Protein AF-A0A6B3E5C4-F1 (afdb_monomer)

Secondary structure (DSSP, 8-state):
-TTSSS-HHHHHHHHHHHHHHHHHHHHHHT-SS-----TT-S-TTHHHHTTSTTEE--SS--EEEETTEEE---EE-S--

Solvent-accessible surface area (backbone atoms only — not comparable to full-atom values): 5095 Å² total; per-residue (Å²): 80,98,82,67,84,42,55,66,71,61,46,53,53,50,48,52,55,50,28,50,54,45,41,53,53,40,59,76,71,65,57,93,74,88,64,58,76,57,82,88,54,91,41,90,62,54,57,52,44,77,75,40,64,33,47,45,81,63,93,80,56,68,42,82,72,57,91,91,42,66,44,67,72,67,40,81,78,56,73,118

Radius of gyration: 16.55 Å; Cα contacts (8 Å, |Δi|>4): 73; chains: 1; bounding box: 36×34×43 Å

Mean predicted aligned error: 4.51 Å

pLDDT: mean 92.77, std 6.49, range [61.09, 98.62]

Structure (mmCIF, N/CA/C/O backbone):
data_AF-A0A6B3E5C4-F1
#
_entry.id   AF-A0A6B3E5C4-F1
#
loop_
_atom_site.group_PDB
_atom_site.id
_atom_site.type_symbol
_atom_site.label_atom_id
_atom_site.label_alt_id
_atom_site.label_comp_id
_atom_site.label_asym_id
_atom_site.label_entity_id
_atom_site.label_seq_id
_atom_site.pdbx_PDB_ins_code
_atom_site.Cartn_x
_atom_site.Cartn_y
_atom_site.Cartn_z
_atom_site.occupancy
_atom_site.B_iso_or_equiv
_atom_site.auth_seq_id
_atom_site.auth_comp_id
_atom_site.auth_asym_id
_atom_site.auth_atom_id
_atom_site.pdbx_PDB_model_num
ATOM 1 N N . LEU A 1 1 ? 9.307 -13.842 5.236 1.00 61.09 1 LEU A N 1
ATOM 2 C CA . LEU A 1 1 ? 8.875 -13.898 3.829 1.00 61.09 1 LEU A CA 1
ATOM 3 C C . LEU A 1 1 ? 9.959 -13.368 2.881 1.00 61.09 1 LEU A C 1
ATOM 5 O O . LEU A 1 1 ? 10.776 -14.172 2.464 1.00 61.09 1 LEU A O 1
ATOM 9 N N . ARG A 1 2 ? 10.114 -12.056 2.624 1.00 66.94 2 ARG A N 1
ATOM 10 C CA . ARG A 1 2 ? 11.111 -11.538 1.639 1.00 66.94 2 ARG A CA 1
ATOM 11 C C . ARG A 1 2 ? 12.597 -11.676 2.008 1.00 66.94 2 ARG A C 1
ATOM 13 O O . ARG A 1 2 ? 13.439 -11.788 1.128 1.00 66.94 2 ARG A O 1
ATOM 20 N N . SER A 1 3 ? 12.931 -11.653 3.297 1.00 74.12 3 SER A N 1
ATOM 21 C CA . SER A 1 3 ? 14.300 -11.851 3.809 1.00 74.12 3 SER A CA 1
ATOM 22 C C . SER A 1 3 ? 14.497 -13.212 4.489 1.00 74.12 3 SER A C 1
ATOM 24 O O . SER A 1 3 ? 15.527 -13.431 5.120 1.00 74.12 3 SER A O 1
ATOM 26 N N . GLY A 1 4 ? 13.491 -14.098 4.422 1.00 78.00 4 GLY A N 1
ATOM 27 C CA . GLY A 1 4 ? 13.513 -15.431 5.042 1.00 78.00 4 GLY A CA 1
ATOM 28 C C . GLY A 1 4 ? 13.442 -15.478 6.577 1.00 78.00 4 GLY A C 1
ATOM 29 O O . GLY A 1 4 ? 13.495 -16.558 7.142 1.00 78.00 4 GLY A O 1
ATOM 30 N N . ARG A 1 5 ? 13.317 -14.340 7.275 1.00 83.31 5 ARG A N 1
ATOM 31 C CA . ARG A 1 5 ? 13.418 -14.274 8.754 1.00 83.31 5 ARG A CA 1
ATOM 32 C C . ARG A 1 5 ? 12.133 -14.572 9.536 1.00 83.31 5 ARG A C 1
ATOM 34 O O . ARG A 1 5 ? 12.177 -14.648 10.755 1.00 83.31 5 ARG A O 1
ATOM 41 N N . VAL A 1 6 ? 11.001 -14.653 8.849 1.00 86.00 6 VAL A N 1
ATOM 42 C CA . VAL A 1 6 ? 9.667 -14.915 9.414 1.00 86.00 6 VAL A CA 1
ATOM 43 C C . VAL A 1 6 ? 8.956 -15.817 8.414 1.00 86.00 6 VAL A C 1
ATOM 45 O O . VAL A 1 6 ? 9.121 -15.607 7.204 1.00 86.00 6 VAL A O 1
ATOM 48 N N . ASP A 1 7 ? 8.227 -16.811 8.894 1.00 90.81 7 ASP A N 1
ATOM 49 C CA . ASP A 1 7 ? 7.356 -17.643 8.069 1.00 90.81 7 ASP A CA 1
ATOM 50 C C . ASP A 1 7 ? 6.063 -16.894 7.698 1.00 90.81 7 ASP A C 1
ATOM 52 O O . ASP A 1 7 ? 5.895 -15.711 7.998 1.00 90.81 7 ASP A O 1
ATOM 56 N N . GLU A 1 8 ? 5.191 -17.554 6.946 1.00 89.88 8 GLU A N 1
ATOM 57 C 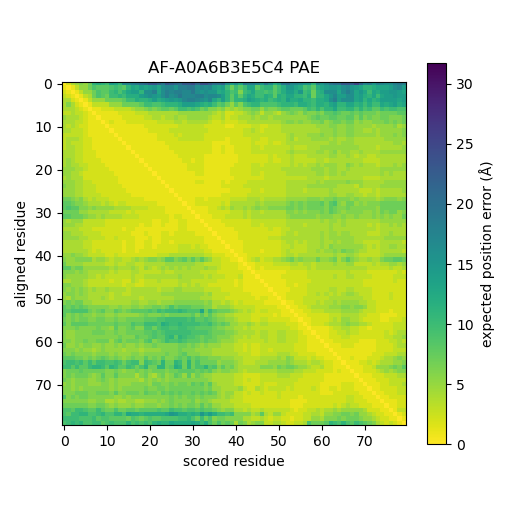CA . GLU A 1 8 ? 3.919 -16.981 6.499 1.00 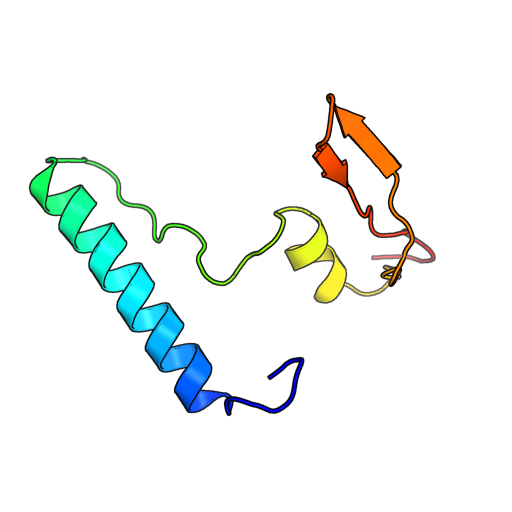89.88 8 GLU A CA 1
ATOM 58 C C . GLU A 1 8 ? 2.959 -16.791 7.670 1.00 89.88 8 GLU A C 1
ATOM 60 O O . GLU A 1 8 ? 2.535 -15.673 7.936 1.00 89.88 8 GLU A O 1
ATOM 65 N N . ALA A 1 9 ? 2.766 -17.831 8.483 1.00 92.69 9 ALA A N 1
ATOM 66 C CA . ALA A 1 9 ? 1.922 -17.763 9.672 1.00 92.69 9 ALA A CA 1
ATOM 67 C C . ALA A 1 9 ? 2.354 -16.654 10.653 1.00 92.69 9 ALA A C 1
ATOM 69 O O . ALA A 1 9 ? 1.518 -15.952 11.225 1.00 92.69 9 ALA A O 1
ATOM 70 N N . GLY A 1 10 ? 3.662 -16.466 10.848 1.00 93.75 10 GLY A N 1
ATOM 71 C CA . GLY A 1 10 ? 4.194 -15.393 11.680 1.00 93.75 10 GLY A CA 1
ATOM 72 C C . GLY A 1 10 ? 4.024 -14.003 11.069 1.00 93.75 10 GLY A C 1
ATOM 73 O O . GLY A 1 10 ? 3.947 -13.026 11.810 1.00 93.75 10 GLY A O 1
ATOM 74 N N . TYR A 1 11 ? 3.964 -13.886 9.742 1.00 93.19 11 TYR A N 1
ATOM 75 C CA . TYR A 1 11 ? 3.627 -12.630 9.077 1.00 93.19 11 TYR A CA 1
ATOM 76 C C . TYR A 1 11 ? 2.133 -12.322 9.210 1.00 93.19 11 TYR A C 1
ATOM 78 O O . TYR A 1 11 ? 1.793 -11.235 9.674 1.00 93.19 11 TYR A O 1
ATOM 86 N N . ASP A 1 12 ? 1.268 -13.291 8.913 1.00 94.56 12 ASP A N 1
ATOM 87 C CA . ASP A 1 12 ? -0.189 -13.132 8.955 1.00 94.56 12 ASP A CA 1
ATOM 88 C C . ASP A 1 12 ? -0.672 -12.739 10.347 1.00 94.56 12 ASP A C 1
ATOM 90 O O . ASP A 1 12 ? -1.445 -11.794 10.499 1.00 94.56 12 ASP A O 1
ATOM 94 N N . LYS A 1 13 ? -0.130 -13.385 11.387 1.00 95.88 13 LYS A N 1
ATOM 95 C CA . LYS A 1 13 ? -0.434 -13.025 12.774 1.00 95.88 13 LYS A CA 1
ATOM 96 C C . LYS A 1 13 ? -0.080 -11.571 13.085 1.00 95.88 13 LYS A C 1
ATOM 98 O O . LYS A 1 13 ? -0.830 -10.886 13.770 1.00 95.88 13 LYS A O 1
ATOM 103 N N . ARG A 1 14 ? 1.063 -11.086 12.590 1.00 95.56 14 ARG A N 1
ATOM 104 C CA . ARG A 1 14 ? 1.468 -9.690 12.812 1.00 95.56 14 ARG A CA 1
ATOM 105 C C . ARG A 1 14 ? 0.541 -8.729 12.085 1.00 95.56 14 ARG A C 1
ATOM 107 O O . ARG A 1 14 ? 0.182 -7.718 12.667 1.00 95.56 14 ARG A O 1
ATOM 114 N N . ILE A 1 15 ? 0.139 -9.047 10.857 1.00 96.44 15 ILE A N 1
ATOM 115 C CA . ILE A 1 15 ? -0.848 -8.249 10.123 1.00 96.44 15 ILE A CA 1
ATOM 116 C C . ILE A 1 15 ? -2.176 -8.197 10.887 1.00 96.44 15 ILE A C 1
ATOM 118 O O . ILE A 1 15 ? -2.717 -7.112 11.076 1.00 96.44 15 ILE A O 1
ATOM 122 N N . GLU A 1 16 ? -2.662 -9.328 11.401 1.00 97.44 16 GLU A N 1
ATOM 123 C CA . GLU A 1 16 ? -3.880 -9.371 12.217 1.00 97.44 16 GLU A CA 1
ATOM 124 C C . GLU A 1 16 ? -3.767 -8.492 13.476 1.00 97.44 16 GLU A C 1
ATOM 126 O O . GLU A 1 16 ? -4.680 -7.718 13.779 1.00 97.44 16 GLU A O 1
ATOM 131 N N . ASP A 1 17 ? -2.638 -8.572 14.186 1.00 97.94 17 ASP A N 1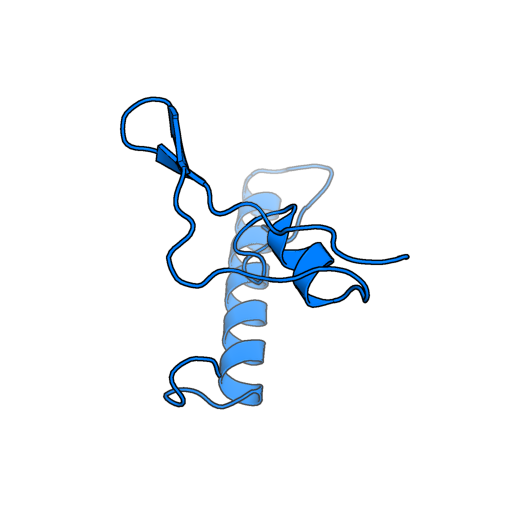
ATOM 132 C CA . ASP A 1 17 ? -2.386 -7.783 15.396 1.00 97.94 17 ASP A CA 1
ATOM 133 C C . ASP A 1 17 ? -2.330 -6.267 15.105 1.00 97.94 17 ASP A C 1
ATOM 135 O O . ASP A 1 17 ? -2.816 -5.474 15.915 1.00 97.94 17 ASP A O 1
ATOM 139 N N . GLU A 1 18 ? -1.774 -5.847 13.963 1.00 98.00 18 GLU A N 1
ATOM 140 C CA . GLU A 1 18 ? -1.759 -4.437 13.531 1.00 98.00 18 GLU A CA 1
ATOM 141 C C . GLU A 1 18 ? -3.167 -3.946 13.157 1.00 98.00 18 GLU A C 1
ATOM 143 O O . GLU A 1 18 ? -3.599 -2.886 13.618 1.00 98.00 18 GLU A O 1
ATOM 148 N N . ILE A 1 19 ? -3.926 -4.740 12.390 1.00 98.31 19 ILE A N 1
ATOM 149 C CA . ILE A 1 19 ? -5.315 -4.409 12.029 1.00 98.31 19 ILE A CA 1
ATOM 150 C C . ILE A 1 19 ? -6.162 -4.245 13.292 1.00 98.31 19 ILE A C 1
ATOM 152 O O . ILE A 1 19 ? -6.926 -3.286 13.401 1.00 98.31 19 ILE A O 1
ATOM 156 N N . ARG A 1 20 ? -6.004 -5.145 14.271 1.00 98.31 20 ARG A N 1
ATOM 157 C CA . ARG A 1 20 ? -6.725 -5.073 15.547 1.00 98.31 20 ARG A CA 1
ATOM 158 C C . ARG A 1 20 ? -6.446 -3.762 16.278 1.00 98.31 20 ARG A C 1
ATOM 160 O O . ARG A 1 20 ? -7.388 -3.117 16.722 1.00 98.31 20 ARG A O 1
ATOM 167 N N . GLN A 1 21 ? -5.181 -3.353 16.372 1.00 98.31 21 GLN A N 1
ATOM 168 C CA . GLN A 1 21 ? -4.803 -2.091 17.019 1.00 98.31 21 GLN A CA 1
ATOM 169 C C . GLN A 1 21 ? -5.418 -0.878 16.314 1.00 98.31 21 GLN A C 1
ATOM 171 O O . GLN A 1 21 ? -5.972 0.005 16.969 1.00 98.31 21 GLN A O 1
ATOM 176 N N . VAL A 1 22 ? -5.354 -0.853 14.981 1.00 98.25 22 VAL A N 1
ATOM 177 C CA . VAL A 1 22 ? -5.912 0.235 14.169 1.00 98.25 22 VAL A CA 1
ATOM 178 C C . VAL A 1 22 ? -7.430 0.312 14.327 1.00 98.25 22 VAL A C 1
ATOM 180 O O . VAL A 1 22 ? -7.973 1.403 14.486 1.00 98.25 22 VAL A O 1
ATOM 183 N N . VAL A 1 23 ? -8.129 -0.824 14.316 1.00 98.31 23 VAL A N 1
ATOM 184 C CA . VAL A 1 23 ? -9.583 -0.879 14.531 1.00 98.31 23 VAL A CA 1
ATOM 185 C C . VAL A 1 23 ? -9.950 -0.400 15.935 1.00 98.31 23 VAL A C 1
ATOM 187 O O . VAL A 1 23 ? -10.777 0.500 16.047 1.00 98.31 23 VAL A O 1
ATOM 190 N N . SER A 1 24 ? -9.292 -0.901 16.988 1.00 98.25 24 SER A N 1
ATOM 191 C CA . SER A 1 24 ? -9.589 -0.484 18.367 1.00 98.25 24 SER A CA 1
ATOM 192 C C . SER A 1 24 ? -9.384 1.017 18.584 1.00 98.25 24 SER A C 1
ATOM 194 O O . SER A 1 24 ? -10.219 1.667 19.206 1.00 98.25 24 SER A O 1
ATOM 196 N N . PHE A 1 25 ? -8.337 1.608 18.001 1.00 98.38 25 PHE A N 1
ATOM 197 C CA . PHE A 1 25 ? -8.142 3.061 18.047 1.00 98.38 25 PHE A CA 1
ATOM 198 C C . PHE A 1 25 ? -9.281 3.834 17.356 1.00 98.38 25 PHE A C 1
ATOM 200 O O . PHE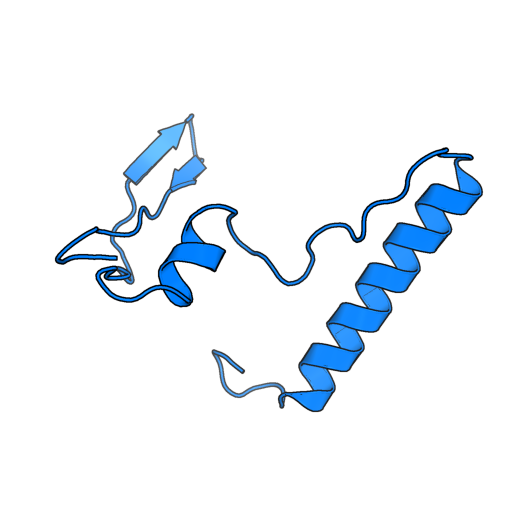 A 1 25 ? -9.728 4.878 17.837 1.00 98.38 25 PHE A O 1
ATOM 207 N N . GLN A 1 26 ? -9.770 3.341 16.218 1.00 98.62 26 GLN A N 1
ATOM 208 C CA . GLN A 1 26 ? -10.872 3.995 15.512 1.00 98.62 26 GLN A CA 1
ATOM 209 C C . GLN A 1 26 ? -12.196 3.890 16.285 1.00 98.62 26 GLN A C 1
ATOM 211 O O . GLN A 1 26 ? -12.966 4.849 16.311 1.00 98.62 26 GLN A O 1
ATOM 216 N N . GLU A 1 27 ? -12.432 2.765 16.964 1.00 98.19 27 GLU A N 1
ATOM 217 C CA . GLU A 1 27 ? -13.583 2.583 17.856 1.00 98.19 27 GLU A CA 1
ATOM 218 C C . GLU A 1 27 ? -13.522 3.547 19.052 1.00 98.19 27 GLU A C 1
ATOM 220 O O . GLU A 1 27 ? -14.507 4.222 19.352 1.00 98.19 27 GLU A O 1
ATOM 225 N N . GLU A 1 28 ? -12.356 3.681 19.694 1.00 98.38 28 GLU A N 1
ATOM 226 C CA . GLU A 1 28 ? -12.139 4.617 20.809 1.00 98.38 28 GLU A CA 1
ATOM 227 C C . GLU A 1 28 ? -12.336 6.086 20.407 1.00 98.38 28 GLU A C 1
ATOM 229 O O . GLU A 1 28 ? -12.795 6.901 21.210 1.00 98.38 28 GLU A O 1
ATOM 234 N N . THR A 1 29 ? -12.002 6.435 19.163 1.00 97.94 29 THR A N 1
ATOM 235 C CA . THR A 1 29 ? -12.164 7.798 18.628 1.00 97.94 29 THR A CA 1
ATOM 236 C C . THR A 1 29 ? -13.572 8.090 18.110 1.00 97.94 29 THR A C 1
ATOM 238 O O . THR A 1 29 ? -13.877 9.248 17.822 1.00 97.94 29 THR A O 1
ATOM 241 N N . GLY A 1 30 ? -14.446 7.079 18.046 1.00 97.88 30 GLY A N 1
ATOM 242 C CA . GLY A 1 30 ? -15.841 7.228 17.636 1.00 97.88 30 GLY A CA 1
ATOM 243 C C . GLY A 1 30 ? -16.033 7.419 16.130 1.00 97.88 30 GLY A C 1
ATOM 244 O O . GLY A 1 30 ? -16.946 8.136 15.729 1.00 97.88 30 GLY A O 1
ATOM 245 N N . LEU A 1 31 ? -15.170 6.825 15.296 1.00 98.06 31 LEU A N 1
ATOM 246 C CA . LEU A 1 31 ? -15.318 6.872 13.838 1.00 98.06 31 LEU A CA 1
ATOM 247 C C . LEU A 1 31 ? -16.499 6.015 13.359 1.00 98.06 31 LEU A C 1
ATOM 249 O O . LEU A 1 31 ? -16.660 4.871 13.774 1.00 98.06 31 LEU A O 1
ATOM 253 N N . ASP A 1 32 ? -17.291 6.552 12.428 1.00 97.81 32 ASP A N 1
ATOM 254 C CA . ASP A 1 32 ? -18.494 5.880 11.911 1.00 97.81 32 ASP A CA 1
ATOM 255 C C . ASP A 1 32 ? -18.191 4.776 10.885 1.00 97.81 32 ASP A C 1
ATOM 257 O O . ASP A 1 32 ? -18.969 3.837 10.710 1.00 97.81 32 ASP A O 1
ATOM 261 N N . VAL A 1 33 ? -17.073 4.902 10.164 1.00 97.75 33 VAL A N 1
ATOM 262 C CA . VAL A 1 33 ? -16.645 3.961 9.123 1.00 97.75 33 VAL A CA 1
ATOM 263 C C . VAL A 1 33 ? -15.170 3.656 9.323 1.00 97.75 33 VAL A C 1
ATOM 265 O O . VAL A 1 33 ? -14.334 4.558 9.295 1.00 97.75 33 VAL A O 1
ATOM 268 N N . LEU A 1 34 ? -14.862 2.376 9.522 1.00 97.81 34 LEU A N 1
ATOM 269 C CA . LEU A 1 34 ? -13.527 1.912 9.882 1.00 97.81 34 LEU A CA 1
ATOM 270 C C . LEU A 1 34 ? -12.736 1.465 8.649 1.00 97.81 34 LEU A C 1
ATOM 272 O O . LEU A 1 34 ? -13.297 0.974 7.667 1.00 97.81 34 LEU A O 1
ATOM 276 N N . VAL A 1 35 ? -11.413 1.569 8.737 1.00 97.94 35 VAL A N 1
ATOM 277 C CA . VAL A 1 35 ? -10.459 1.026 7.761 1.00 97.94 35 VAL A CA 1
ATOM 278 C C . VAL A 1 35 ? -9.397 0.186 8.468 1.00 97.94 35 VAL A C 1
ATOM 280 O O . VAL A 1 35 ? -9.047 0.444 9.610 1.00 97.94 35 VAL A O 1
ATOM 283 N N . HIS A 1 36 ? -8.830 -0.817 7.803 1.00 97.25 36 HIS A N 1
ATOM 284 C CA . HIS A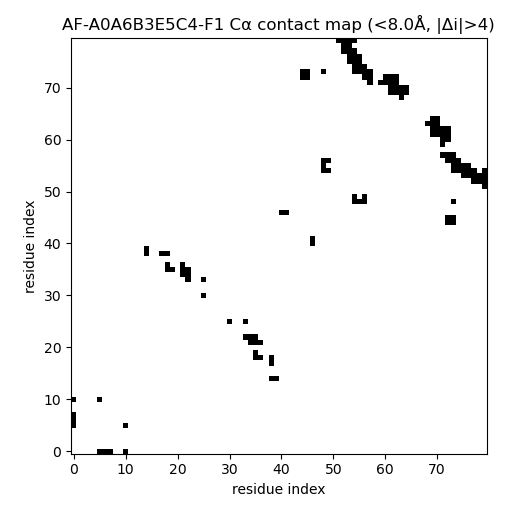 1 36 ? -7.822 -1.696 8.423 1.00 97.25 36 HIS A CA 1
ATOM 285 C C . HIS A 1 36 ? -6.398 -1.104 8.502 1.00 97.25 36 HIS A C 1
ATOM 287 O O . HIS A 1 36 ? -5.516 -1.724 9.083 1.00 97.25 36 HIS A O 1
ATOM 293 N N . GLY A 1 37 ? -6.153 0.064 7.893 1.00 96.62 37 GLY A N 1
ATOM 294 C CA . GLY A 1 37 ? -4.839 0.724 7.890 1.00 96.62 37 GLY A CA 1
ATOM 295 C C . GLY A 1 37 ? -3.819 0.249 6.843 1.00 96.62 37 GLY A C 1
ATOM 296 O O . GLY A 1 37 ? -2.740 0.825 6.789 1.00 96.62 37 GLY A O 1
ATOM 297 N N . GLU A 1 38 ? -4.145 -0.745 6.006 1.00 96.25 38 GLU A N 1
ATOM 298 C CA . GLU A 1 38 ? -3.271 -1.268 4.933 1.00 96.25 38 GLU A CA 1
ATOM 299 C C . GLU A 1 38 ? -1.862 -1.726 5.398 1.00 96.25 38 GLU A C 1
ATOM 301 O O . GLU A 1 38 ? -0.883 -1.488 4.683 1.00 96.25 38 GLU A O 1
ATOM 306 N N . PRO A 1 39 ? -1.695 -2.390 6.565 1.00 95.25 39 PRO A N 1
ATOM 307 C CA . PRO A 1 39 ? -0.367 -2.756 7.079 1.00 95.25 39 PRO A CA 1
ATOM 308 C C . PRO A 1 39 ? 0.391 -3.745 6.177 1.00 95.25 39 PRO A C 1
ATOM 310 O O . PRO A 1 39 ? 1.618 -3.856 6.254 1.00 95.25 39 PRO A O 1
ATOM 313 N N . GLU A 1 40 ? -0.319 -4.471 5.314 1.00 93.00 40 GLU A N 1
ATOM 314 C CA . GLU A 1 40 ? 0.248 -5.409 4.352 1.00 93.00 40 GLU A CA 1
ATOM 315 C C . GLU A 1 40 ? 0.753 -4.733 3.064 1.00 93.00 40 GLU A C 1
ATOM 317 O O . GLU A 1 40 ? 1.522 -5.338 2.308 1.00 93.00 40 GLU A O 1
ATOM 322 N N . ARG A 1 41 ? 0.361 -3.475 2.805 1.00 91.00 41 ARG A N 1
ATOM 323 C CA . ARG A 1 41 ? 0.651 -2.768 1.550 1.00 91.00 41 ARG A CA 1
ATOM 324 C C . ARG A 1 41 ? 1.721 -1.712 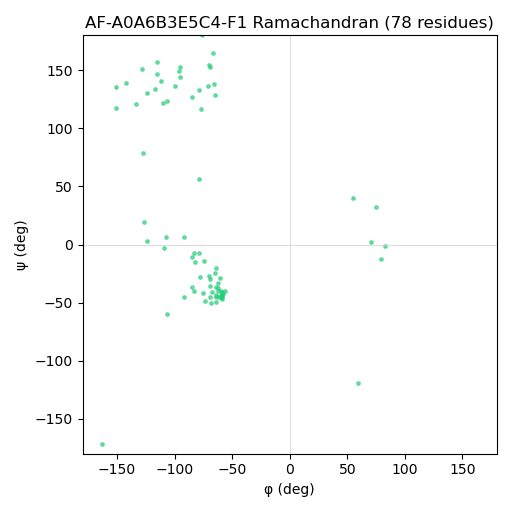1.755 1.00 91.00 41 ARG A C 1
ATOM 326 O O . ARG A 1 41 ? 1.587 -0.786 2.541 1.00 91.00 41 ARG A O 1
ATOM 333 N N . ASN A 1 42 ? 2.794 -1.825 0.982 1.00 83.69 42 ASN A N 1
ATOM 334 C CA . ASN A 1 42 ? 3.883 -0.850 1.025 1.00 83.69 42 ASN A CA 1
ATOM 335 C C . ASN A 1 42 ? 3.630 0.370 0.123 1.00 83.69 42 ASN A C 1
ATOM 337 O O . ASN A 1 42 ? 4.041 1.479 0.441 1.00 83.69 42 ASN A O 1
ATOM 341 N N . ASP A 1 43 ? 3.006 0.153 -1.034 1.00 89.38 43 ASP A N 1
ATOM 342 C CA . ASP A 1 43 ? 2.669 1.193 -2.005 1.00 89.38 43 ASP A CA 1
ATOM 343 C C . ASP A 1 43 ? 1.421 0.761 -2.777 1.00 89.38 43 ASP A C 1
ATOM 345 O O . ASP A 1 43 ? 1.317 -0.395 -3.201 1.00 89.38 43 ASP A O 1
ATOM 349 N N . MET A 1 44 ? 0.482 1.692 -2.952 1.00 90.88 44 MET A N 1
ATOM 350 C CA . MET A 1 44 ? -0.828 1.408 -3.536 1.00 90.88 44 MET A CA 1
ATOM 351 C C . MET A 1 44 ? -0.763 0.959 -4.999 1.00 90.88 44 MET A C 1
ATOM 353 O O . MET A 1 44 ? -1.673 0.278 -5.439 1.00 90.88 44 MET A O 1
ATOM 357 N N . VAL A 1 45 ? 0.277 1.316 -5.762 1.00 91.44 45 VAL A N 1
ATOM 358 C CA . VAL A 1 45 ? 0.433 0.894 -7.165 1.00 91.44 45 VAL A CA 1
ATOM 359 C C . VAL A 1 45 ? 1.249 -0.390 -7.233 1.00 91.44 45 VAL A C 1
ATOM 361 O O . VAL A 1 45 ? 0.883 -1.333 -7.935 1.00 91.44 45 VAL A O 1
ATOM 364 N N . GLN A 1 46 ? 2.346 -0.449 -6.479 1.00 88.31 46 GLN A N 1
ATOM 365 C CA . GLN A 1 46 ? 3.230 -1.608 -6.479 1.00 88.31 46 GLN A CA 1
ATOM 366 C C . GLN A 1 46 ? 2.517 -2.874 -5.986 1.00 88.31 46 GLN A C 1
ATOM 368 O O . GLN A 1 46 ? 2.761 -3.946 -6.531 1.00 88.31 46 GLN A O 1
ATOM 373 N N . TYR A 1 47 ? 1.633 -2.757 -4.988 1.00 90.44 47 TYR A N 1
ATOM 374 C CA . TYR A 1 47 ? 0.887 -3.895 -4.450 1.00 90.44 47 TYR A CA 1
ATOM 375 C C . TYR A 1 47 ? 0.049 -4.608 -5.521 1.00 90.44 47 TYR A C 1
ATOM 377 O O . TYR A 1 47 ? 0.052 -5.836 -5.575 1.00 90.44 47 TYR A O 1
ATOM 385 N N . PHE A 1 48 ? -0.624 -3.856 -6.399 1.00 92.44 48 PHE A N 1
ATOM 386 C CA . PHE A 1 48 ? -1.385 -4.444 -7.505 1.00 92.44 48 PHE A CA 1
ATOM 387 C C . PHE A 1 48 ? -0.477 -4.928 -8.630 1.00 92.44 48 PHE A C 1
ATOM 389 O O . PHE A 1 48 ? -0.681 -6.022 -9.139 1.00 92.44 48 PHE A O 1
ATOM 396 N N . ALA A 1 49 ? 0.551 -4.156 -8.991 1.00 90.31 49 ALA A N 1
ATOM 397 C CA . ALA A 1 49 ? 1.472 -4.542 -10.059 1.00 90.31 49 ALA A CA 1
ATOM 398 C C . ALA A 1 49 ? 2.209 -5.863 -9.770 1.00 90.31 49 ALA A C 1
ATOM 400 O O . ALA A 1 49 ? 2.560 -6.576 -10.698 1.00 90.31 49 ALA A O 1
ATOM 401 N N . GLU A 1 50 ? 2.441 -6.211 -8.500 1.00 88.69 50 GLU A N 1
ATOM 402 C CA . GLU A 1 50 ? 3.030 -7.503 -8.113 1.00 88.69 50 GLU A CA 1
ATOM 403 C C . GLU A 1 50 ? 2.058 -8.695 -8.239 1.00 88.69 50 GLU A C 1
ATOM 405 O O . GLU A 1 50 ? 2.504 -9.839 -8.190 1.00 88.69 50 GLU A O 1
ATOM 410 N N . GLN A 1 51 ? 0.756 -8.441 -8.389 1.00 90.88 51 GLN A N 1
ATOM 411 C CA . GLN A 1 51 ? -0.304 -9.454 -8.497 1.00 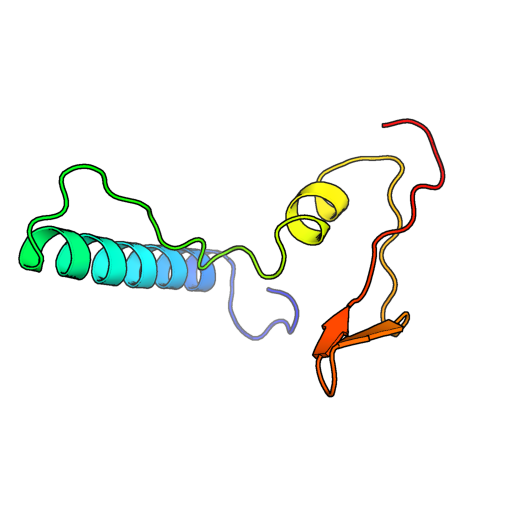90.88 51 GLN A CA 1
ATOM 412 C C . GLN A 1 51 ? -0.902 -9.554 -9.908 1.00 90.88 51 GLN A C 1
ATOM 414 O O . GLN A 1 51 ? -1.776 -10.387 -10.139 1.00 90.88 51 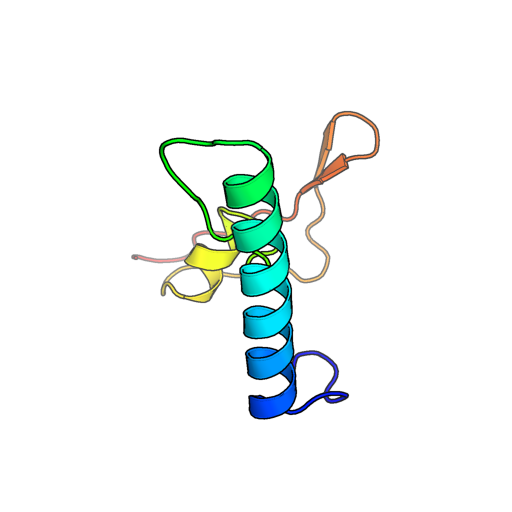GLN A O 1
ATOM 419 N N . LEU A 1 52 ? -0.464 -8.699 -10.832 1.00 93.00 52 LEU A N 1
ATOM 420 C CA . LEU A 1 52 ? -0.945 -8.644 -12.207 1.00 93.00 52 LEU A CA 1
ATOM 421 C C . LEU A 1 52 ? 0.148 -9.101 -13.170 1.00 93.00 52 LEU A C 1
ATOM 423 O O . LEU A 1 52 ? 1.320 -8.747 -13.012 1.00 93.00 52 LEU A O 1
ATOM 427 N N . ASP A 1 53 ? -0.255 -9.842 -14.198 1.00 92.56 53 ASP A N 1
ATOM 428 C CA . ASP A 1 53 ? 0.612 -10.139 -15.331 1.00 92.56 53 ASP A CA 1
ATOM 429 C C . ASP A 1 53 ? 0.928 -8.854 -16.126 1.00 92.56 53 ASP A C 1
ATOM 431 O O . ASP A 1 53 ? 0.336 -7.791 -15.928 1.00 92.56 53 ASP A O 1
ATOM 435 N N . GLY A 1 54 ? 1.948 -8.916 -16.985 1.00 92.06 54 GLY A N 1
ATOM 436 C CA . GLY A 1 54 ? 2.350 -7.786 -17.832 1.00 92.06 54 GLY A CA 1
ATOM 437 C C . GLY A 1 54 ? 3.189 -6.708 -17.134 1.00 92.06 54 GLY A C 1
ATOM 438 O O . GLY A 1 54 ? 3.812 -5.893 -17.820 1.00 92.06 54 GLY A O 1
ATOM 439 N N . TYR A 1 55 ? 3.295 -6.719 -15.801 1.00 94.81 55 TYR A N 1
ATOM 440 C CA . TYR A 1 55 ? 4.144 -5.795 -15.046 1.00 94.81 55 TYR A CA 1
ATOM 441 C C . TYR A 1 55 ? 5.525 -6.367 -14.704 1.00 94.81 55 TYR A C 1
ATOM 443 O O . TYR A 1 55 ? 5.699 -7.533 -14.361 1.00 94.81 55 TYR A O 1
ATOM 451 N N . LEU A 1 56 ? 6.532 -5.493 -14.732 1.00 91.44 56 LEU A N 1
ATOM 452 C CA . LEU A 1 56 ? 7.891 -5.762 -14.274 1.00 91.44 56 LEU A CA 1
ATOM 453 C C . LEU A 1 56 ? 8.245 -4.847 -13.097 1.00 91.44 56 LEU A C 1
ATOM 455 O O . LEU A 1 56 ? 8.051 -3.629 -13.146 1.00 91.44 56 LEU A O 1
ATOM 459 N N . ALA A 1 57 ? 8.835 -5.426 -12.051 1.00 87.75 57 ALA A N 1
ATOM 460 C CA . ALA A 1 57 ? 9.339 -4.690 -10.896 1.00 87.75 57 ALA A CA 1
ATOM 461 C C . ALA A 1 57 ? 10.859 -4.486 -10.986 1.00 87.75 57 ALA A C 1
ATOM 463 O O . ALA A 1 57 ? 11.620 -5.409 -11.280 1.00 87.75 57 ALA A O 1
ATOM 464 N N . THR A 1 58 ? 11.328 -3.277 -10.672 1.00 90.19 58 THR A N 1
ATOM 465 C CA . THR A 1 58 ? 12.765 -2.981 -10.600 1.00 90.19 58 THR A CA 1
ATOM 466 C C . THR A 1 58 ? 13.273 -3.093 -9.160 1.00 90.19 58 THR A C 1
ATOM 468 O O . THR A 1 58 ? 12.554 -2.810 -8.203 1.00 90.19 58 THR A O 1
ATOM 471 N N . ARG A 1 59 ? 14.543 -3.478 -8.966 1.00 86.94 59 ARG A N 1
ATOM 472 C CA . ARG A 1 59 ? 15.166 -3.477 -7.625 1.00 86.94 59 ARG A CA 1
ATOM 473 C C . ARG A 1 59 ? 15.703 -2.098 -7.228 1.00 86.94 59 ARG A C 1
ATOM 475 O O . ARG A 1 59 ? 15.543 -1.703 -6.078 1.00 86.94 59 ARG A O 1
ATOM 482 N N . HIS A 1 60 ? 16.313 -1.380 -8.173 1.00 92.69 60 HIS A N 1
ATOM 483 C CA . HIS A 1 60 ? 16.980 -0.088 -7.950 1.00 92.69 60 HIS A CA 1
ATOM 484 C C . HIS A 1 60 ? 16.492 1.024 -8.898 1.00 92.69 60 HIS A C 1
ATOM 486 O O . HIS A 1 60 ? 17.198 2.010 -9.086 1.00 92.69 60 HIS A O 1
ATOM 492 N N . GLY A 1 61 ? 15.312 0.879 -9.514 1.00 92.69 61 GLY A N 1
ATOM 493 C CA . GLY A 1 61 ? 14.736 1.881 -10.422 1.00 92.69 61 GLY A CA 1
ATOM 494 C C . GLY A 1 61 ? 14.098 3.050 -9.674 1.00 92.69 61 GLY A C 1
ATOM 495 O O . GLY A 1 61 ? 12.904 3.298 -9.813 1.00 92.69 61 GLY A O 1
ATOM 496 N N . TRP A 1 62 ? 14.881 3.717 -8.828 1.00 95.25 62 TRP A N 1
ATOM 497 C CA . TRP A 1 62 ? 14.429 4.848 -8.029 1.00 95.25 62 TRP A CA 1
ATOM 498 C C . TRP A 1 62 ? 14.369 6.118 -8.870 1.00 95.25 62 TRP A C 1
ATOM 500 O O . TRP A 1 62 ? 15.330 6.465 -9.555 1.00 95.25 62 TRP A O 1
ATOM 510 N N . VAL A 1 63 ? 13.259 6.839 -8.757 1.00 95.50 63 VAL A N 1
ATOM 511 C CA . VAL A 1 63 ? 13.065 8.154 -9.370 1.00 95.50 63 VAL A CA 1
ATOM 512 C C . VAL A 1 63 ? 12.697 9.140 -8.269 1.00 95.50 63 VAL A C 1
ATOM 514 O O . VAL A 1 63 ? 11.830 8.861 -7.437 1.00 95.50 63 VAL A O 1
ATOM 517 N N . GLN A 1 64 ? 13.384 10.282 -8.223 1.00 96.69 64 GLN A N 1
ATOM 518 C CA . GLN A 1 64 ? 13.060 11.344 -7.272 1.00 96.69 64 GLN A CA 1
ATOM 519 C C . GLN A 1 64 ? 11.670 11.902 -7.597 1.00 96.69 64 GLN A C 1
ATOM 521 O O . GLN A 1 64 ? 11.400 12.253 -8.742 1.00 96.69 64 GLN A O 1
ATOM 526 N N . SER A 1 65 ? 10.800 11.977 -6.589 1.00 95.25 65 SER A N 1
ATOM 527 C CA . SER A 1 65 ? 9.434 12.486 -6.743 1.00 95.25 65 SER A CA 1
ATOM 528 C C . SER A 1 65 ? 9.292 13.870 -6.112 1.00 95.25 65 SER A C 1
ATOM 530 O O . SER A 1 65 ? 9.026 14.845 -6.810 1.00 95.25 65 SER A O 1
ATOM 532 N N . TYR A 1 66 ? 9.544 13.994 -4.803 1.00 96.19 66 TYR A N 1
ATOM 533 C CA . TYR A 1 66 ? 9.422 15.275 -4.102 1.00 96.19 66 TYR A CA 1
ATOM 534 C C . TYR A 1 66 ? 10.380 15.374 -2.911 1.00 96.19 66 TYR A C 1
ATOM 536 O O . TYR A 1 66 ? 10.278 14.611 -1.947 1.00 96.19 66 TYR A O 1
ATOM 544 N N . GLY A 1 67 ? 11.316 16.328 -2.956 1.00 96.56 67 GLY A N 1
ATOM 545 C CA . GLY A 1 67 ? 12.341 16.492 -1.922 1.00 96.56 67 GLY A CA 1
ATOM 546 C C . GLY A 1 67 ? 13.199 15.231 -1.784 1.00 96.56 67 GLY A C 1
ATOM 547 O O . GLY A 1 67 ? 13.839 14.805 -2.742 1.00 96.56 67 GLY A O 1
ATOM 548 N N . THR A 1 68 ? 13.193 14.617 -0.602 1.00 95.62 68 THR A N 1
ATOM 549 C CA . THR A 1 68 ? 13.881 13.343 -0.325 1.00 95.62 68 THR A CA 1
ATOM 550 C C . THR A 1 68 ? 12.993 12.111 -0.531 1.00 95.62 68 THR A C 1
ATOM 552 O O . THR A 1 68 ? 13.420 11.000 -0.221 1.00 95.62 68 THR A O 1
ATOM 555 N N . ARG A 1 69 ? 11.765 12.273 -1.052 1.00 93.94 69 ARG A N 1
ATOM 556 C CA . ARG A 1 69 ? 10.875 11.154 -1.389 1.00 93.94 69 ARG A CA 1
ATOM 557 C C . ARG A 1 69 ? 11.196 10.616 -2.780 1.00 93.94 69 ARG A C 1
ATOM 559 O O . ARG A 1 69 ? 11.175 11.359 -3.764 1.00 93.94 69 ARG A O 1
ATOM 566 N N . TYR A 1 70 ? 11.429 9.312 -2.846 1.00 94.44 70 TYR A N 1
ATOM 567 C CA . TYR A 1 70 ? 11.672 8.566 -4.075 1.00 94.44 70 TYR A CA 1
ATOM 568 C C . TYR A 1 70 ? 10.545 7.568 -4.294 1.00 94.44 70 TYR A C 1
ATOM 570 O O . TYR A 1 70 ? 9.999 7.018 -3.340 1.00 94.44 70 TYR A O 1
ATOM 578 N N . VAL A 1 71 ? 10.227 7.329 -5.559 1.00 92.00 71 VAL A N 1
ATOM 579 C CA . VAL A 1 71 ? 9.284 6.298 -5.988 1.00 92.00 71 VAL A CA 1
ATOM 580 C C . VAL A 1 71 ? 10.021 5.245 -6.798 1.00 92.00 71 VAL A C 1
ATOM 582 O O . VAL A 1 71 ? 11.088 5.505 -7.362 1.00 92.00 71 VAL A O 1
ATOM 585 N N . ARG A 1 72 ? 9.447 4.048 -6.855 1.00 93.25 72 ARG A N 1
ATOM 586 C CA . ARG A 1 72 ? 9.960 2.936 -7.651 1.00 93.25 72 ARG A CA 1
ATOM 587 C C . ARG A 1 72 ? 8.830 2.401 -8.530 1.00 93.25 72 ARG A C 1
ATOM 589 O O . ARG A 1 72 ? 8.194 1.417 -8.154 1.00 93.25 72 ARG A O 1
ATOM 596 N N . PRO A 1 73 ? 8.526 3.087 -9.644 1.00 92.31 73 PRO A N 1
ATOM 597 C CA . PRO A 1 73 ? 7.365 2.760 -10.455 1.00 92.31 73 PRO A CA 1
ATOM 598 C C . PRO A 1 73 ? 7.520 1.368 -11.092 1.00 92.31 73 PRO A C 1
ATOM 600 O O . PRO A 1 73 ? 8.617 1.031 -11.557 1.00 92.31 73 PRO A O 1
ATOM 603 N N . PRO A 1 74 ? 6.453 0.552 -11.120 1.00 93.19 74 PRO A N 1
ATOM 604 C CA . PRO A 1 74 ? 6.436 -0.669 -11.913 1.00 93.19 74 PRO A CA 1
ATOM 605 C C . PRO A 1 74 ? 6.381 -0.324 -13.410 1.00 93.19 74 PRO A C 1
ATOM 607 O O . PRO A 1 74 ? 5.917 0.750 -13.797 1.00 93.19 74 PRO A O 1
ATOM 610 N N . VAL A 1 75 ? 6.863 -1.231 -14.257 1.00 94.44 75 VAL A N 1
ATOM 611 C CA . VAL A 1 75 ? 6.916 -1.041 -15.715 1.00 94.44 75 VAL A CA 1
ATOM 612 C C . VAL A 1 75 ? 5.905 -1.966 -16.376 1.00 94.44 75 VAL A C 1
ATOM 614 O O . VAL A 1 75 ? 6.007 -3.177 -16.218 1.00 94.44 75 VAL A O 1
ATOM 617 N N . LEU A 1 76 ? 4.957 -1.409 -17.131 1.00 94.75 76 LEU A N 1
ATOM 618 C CA . LEU A 1 76 ? 4.059 -2.191 -17.979 1.00 94.75 76 LEU A CA 1
ATOM 619 C C . LEU A 1 76 ? 4.808 -2.617 -19.247 1.00 94.75 76 LEU A C 1
ATOM 621 O O . LEU A 1 76 ? 5.251 -1.766 -20.020 1.00 94.75 76 LEU A O 1
ATOM 625 N N . ALA A 1 77 ? 4.980 -3.921 -19.435 1.00 93.50 77 ALA A N 1
ATOM 626 C CA . ALA A 1 77 ? 5.766 -4.514 -20.517 1.00 93.50 77 ALA A CA 1
ATOM 627 C C . ALA A 1 77 ? 4.971 -5.517 -21.374 1.00 93.50 77 ALA A C 1
ATOM 629 O O . ALA A 1 77 ? 5.539 -6.123 -22.282 1.00 93.50 77 ALA A O 1
ATOM 630 N N . GLY A 1 78 ? 3.677 -5.686 -21.101 1.00 94.19 78 GLY A N 1
ATOM 631 C CA . GLY A 1 78 ? 2.762 -6.554 -21.838 1.00 94.19 78 GLY A CA 1
ATOM 632 C C . GLY A 1 78 ? 1.303 -6.214 -21.536 1.00 94.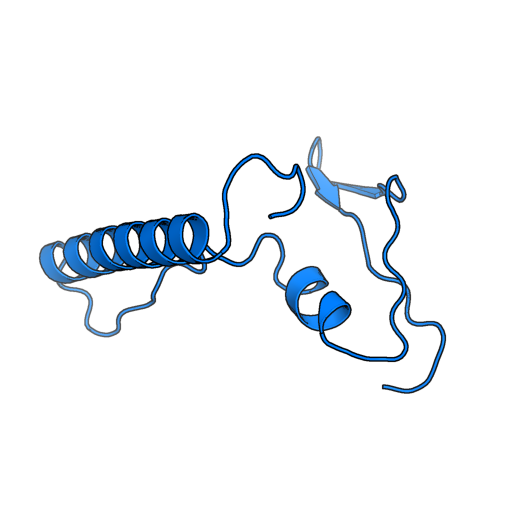19 78 GLY A C 1
ATOM 633 O O . GLY A 1 78 ? 1.031 -5.211 -20.877 1.00 94.19 78 GLY A O 1
ATOM 634 N N . ASP A 1 79 ? 0.388 -7.045 -22.024 1.00 92.25 79 ASP A N 1
ATOM 635 C CA . ASP A 1 79 ? -1.040 -6.942 -21.706 1.00 92.25 79 ASP A CA 1
ATOM 636 C C . ASP A 1 79 ? -1.309 -7.325 -20.235 1.00 92.25 79 ASP A C 1
ATOM 638 O O . ASP A 1 79 ? -0.538 -8.090 -19.648 1.00 92.25 79 ASP A O 1
ATOM 642 N N . ILE A 1 80 ? -2.389 -6.773 -19.664 1.00 88.50 80 ILE A N 1
ATOM 643 C CA . ILE A 1 80 ? -2.858 -6.983 -18.277 1.00 88.50 80 ILE A CA 1
ATOM 644 C C . ILE A 1 80 ? -4.111 -7.856 -18.291 1.00 88.50 80 ILE A C 1
ATOM 646 O O . ILE A 1 80 ? -5.004 -7.561 -19.122 1.00 88.50 80 ILE A O 1
#

Nearest PDB structures (foldseek):
  4l6o-assembly1_A  TM=9.365E-01  e=8.451E-07  Candida albicans SC5314
  4l64-assembly1_A  TM=9.360E-01  e=1.118E-06  Candida albicans SC5314
  4l5z-assembly1_A  TM=9.417E-01  e=1.378E-06  Candida albicans SC5314
  4l61-assembly1_A  TM=9.437E-01  e=1.285E-06  Candida albicans SC5314
  4l6h-assembly1_A  TM=9.445E-01  e=1.699E-06  Candida albicans SC5314

Foldseek 3Di:
DVVPPADPVRVVVVLVVQLVVQQVVCVVVPPPDGDSPPPVDPDPQVVVLVVDPQKDFDPPCWDDDDDPDIDGDIDRRDDD

Sequence (80 aa):
LRSGRVDEAGYDKRIEDEIRQVVSFQEETGLDVLVHGEPERNDMVQYFAEQLDGYLATRHGWVQSYGTRYVRPPVLAGDI